Protein AF-A0ABD0YEA7-F1 (afdb_monomer_lite)

Secondary structure (DSSP, 8-state):
-----------BTTEEEEEE--TT---S--TTTS-S-----S-EEEEESBTTS-HHHHHHHHHHHTPPPP-TTTB-TTTBSTTS--S-----EEEEEEETTEEEEEEPPPP-SSGGG-----------SSS---TTTT--TT----

Foldseek 3Di:
DDDPDPQPFDDDPAAPGAGEQQQLDQADDDCPPPHLPAADPHHHAAAFQHQNYDVVRVVVVCVSRVHDDDDCRRHPNCRGNNNHDPDDDDWDKDFPDQDPVGTDIDTDDDDDPDPVVDPDDDDDDDDDPDDPDDPCPPADSVDPDD

Structure (mmCIF, N/CA/C/O backbone):
data_AF-A0ABD0YEA7-F1
#
_entry.id   AF-A0ABD0YEA7-F1
#
loop_
_atom_site.group_PDB
_atom_site.id
_atom_site.type_symbol
_atom_site.label_atom_id
_atom_site.label_alt_id
_atom_site.label_comp_id
_atom_site.label_asym_id
_atom_site.label_entity_id
_atom_site.label_seq_id
_atom_site.pd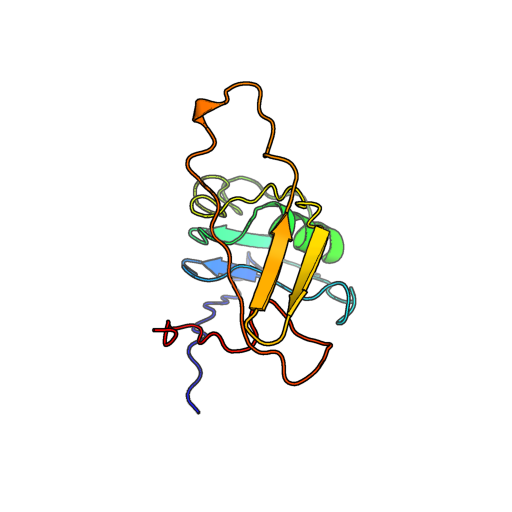bx_PDB_ins_code
_atom_site.Cartn_x
_atom_site.Cartn_y
_atom_site.Cartn_z
_atom_site.occupancy
_atom_site.B_iso_or_equiv
_atom_site.auth_seq_id
_atom_site.auth_comp_id
_atom_site.auth_asym_id
_atom_site.auth_atom_id
_atom_site.pdbx_PDB_model_num
ATOM 1 N N . MET A 1 1 ? -19.026 -12.244 -19.309 1.00 42.00 1 MET A N 1
ATOM 2 C CA . MET A 1 1 ? -19.842 -11.529 -18.303 1.00 42.00 1 MET A CA 1
ATOM 3 C C . MET A 1 1 ? -20.165 -12.493 -17.169 1.00 42.00 1 MET A C 1
ATOM 5 O O . MET A 1 1 ? -20.995 -13.366 -17.377 1.00 42.00 1 MET A O 1
ATOM 9 N N . LYS A 1 2 ? -19.468 -12.396 -16.030 1.00 30.34 2 LYS A N 1
ATOM 10 C CA . LYS A 1 2 ? -19.890 -12.927 -14.721 1.00 30.34 2 LYS A CA 1
ATOM 11 C C . LYS A 1 2 ? -18.923 -12.406 -13.658 1.00 30.34 2 LYS A C 1
ATOM 13 O O . LYS A 1 2 ? -17.782 -12.833 -13.566 1.00 30.34 2 LYS A O 1
ATOM 18 N N . TYR A 1 3 ? -19.411 -11.405 -12.942 1.00 37.88 3 TYR A N 1
ATOM 19 C CA . TYR A 1 3 ? -18.809 -10.789 -11.774 1.00 37.88 3 TYR A CA 1
ATOM 20 C C . TYR A 1 3 ? -18.425 -11.852 -10.739 1.00 37.88 3 TYR A C 1
ATOM 22 O O . TYR A 1 3 ? -19.242 -12.717 -10.428 1.00 37.88 3 TYR A O 1
ATOM 30 N N . CYS A 1 4 ? -17.235 -11.739 -10.153 1.00 30.00 4 CYS A N 1
ATOM 31 C CA . CYS A 1 4 ? -16.935 -12.367 -8.870 1.00 30.00 4 CYS A CA 1
ATOM 32 C C . CYS A 1 4 ? -16.337 -11.322 -7.922 1.00 30.00 4 CYS A C 1
ATOM 34 O O . CYS A 1 4 ? -15.172 -11.366 -7.550 1.00 30.00 4 CYS A O 1
ATOM 36 N N . PHE A 1 5 ? -17.164 -10.346 -7.550 1.00 32.75 5 PHE A N 1
ATOM 37 C CA . PHE A 1 5 ? -16.989 -9.616 -6.301 1.00 32.75 5 PHE A CA 1
ATOM 38 C C . PHE A 1 5 ? -18.044 -10.152 -5.338 1.00 32.75 5 PHE A C 1
ATOM 40 O O . PHE A 1 5 ? -19.186 -9.702 -5.351 1.00 32.75 5 PHE A O 1
ATOM 47 N N . ILE A 1 6 ? -17.680 -11.121 -4.500 1.00 37.31 6 ILE A N 1
ATOM 48 C CA . ILE A 1 6 ? -18.396 -11.301 -3.236 1.00 37.31 6 ILE A CA 1
ATOM 49 C C . ILE A 1 6 ? -17.738 -10.330 -2.261 1.00 37.31 6 ILE A C 1
ATOM 51 O O . ILE A 1 6 ? -16.915 -10.704 -1.435 1.00 37.31 6 ILE A O 1
ATOM 55 N N . LEU A 1 7 ? -18.063 -9.046 -2.407 1.00 45.03 7 LEU A N 1
ATOM 56 C CA . LEU A 1 7 ? -17.736 -8.066 -1.387 1.00 45.03 7 LEU A CA 1
ATOM 57 C C . LEU A 1 7 ? -18.744 -8.292 -0.256 1.00 45.03 7 LEU A C 1
ATOM 59 O O . LEU A 1 7 ? -19.903 -7.888 -0.350 1.00 45.03 7 LEU A O 1
ATOM 63 N N . LYS A 1 8 ? -18.335 -9.019 0.787 1.00 51.84 8 LYS A N 1
ATOM 64 C CA . LYS A 1 8 ? -19.149 -9.224 1.994 1.00 51.84 8 LYS A CA 1
ATOM 65 C C . LYS A 1 8 ? -19.173 -7.938 2.821 1.00 51.84 8 LYS A C 1
ATOM 67 O O . LYS A 1 8 ? -18.547 -7.864 3.873 1.00 51.84 8 LYS A O 1
ATOM 72 N N . ILE A 1 9 ? -19.894 -6.930 2.331 1.00 56.47 9 ILE A N 1
ATOM 73 C CA . ILE A 1 9 ? -20.230 -5.744 3.116 1.00 56.47 9 ILE A CA 1
ATOM 74 C C . ILE A 1 9 ? -21.458 -6.065 3.947 1.00 56.47 9 ILE A C 1
ATOM 76 O O . ILE A 1 9 ? -22.562 -6.221 3.426 1.00 56.47 9 ILE A O 1
ATOM 80 N N . PHE A 1 10 ? -21.257 -6.132 5.255 1.00 57.81 10 PHE A N 1
ATOM 81 C CA . PHE A 1 10 ? -22.343 -6.198 6.216 1.00 57.81 10 PHE A CA 1
ATOM 82 C C . PHE A 1 10 ? -22.501 -4.841 6.898 1.00 57.81 10 PHE A C 1
ATOM 84 O O . PHE A 1 10 ? -21.521 -4.215 7.296 1.00 57.81 10 PHE A O 1
ATOM 91 N N . PHE A 1 11 ? -23.749 -4.420 7.067 1.00 59.12 11 PHE A N 1
ATOM 92 C CA . PHE A 1 11 ? -24.117 -3.298 7.919 1.00 59.12 11 PHE A CA 1
ATOM 93 C C . PHE A 1 11 ? -24.792 -3.884 9.159 1.00 59.12 11 PHE A C 1
ATOM 95 O O . PHE A 1 11 ? -25.907 -4.399 9.087 1.00 59.12 11 PHE A O 1
ATOM 102 N N . LEU A 1 12 ? -24.093 -3.864 10.293 1.00 60.91 12 LEU A N 1
ATOM 103 C CA . LEU A 1 12 ? -24.647 -4.230 11.600 1.00 60.91 12 LEU A CA 1
ATOM 104 C C . LEU A 1 12 ? -24.839 -2.948 12.407 1.00 60.91 12 LEU A C 1
ATOM 106 O O . LEU A 1 12 ? -24.098 -1.993 12.205 1.00 60.91 12 LEU A O 1
ATOM 110 N N . CYS A 1 13 ? -25.755 -2.922 13.380 1.00 64.06 13 CYS A N 1
ATOM 111 C CA . CYS A 1 13 ? -26.057 -1.719 14.180 1.00 64.06 13 CYS A CA 1
ATOM 112 C C . CYS A 1 13 ? -24.838 -1.024 14.835 1.00 64.06 13 CYS A C 1
ATOM 114 O O . CYS A 1 13 ? -24.970 0.106 15.293 1.00 64.06 13 CYS A O 1
ATOM 116 N N . ARG A 1 14 ? -23.663 -1.672 14.887 1.00 80.69 14 ARG A N 1
ATOM 117 C CA . ARG A 1 14 ? -22.401 -1.123 15.412 1.00 80.69 14 ARG A CA 1
ATOM 118 C C . ARG A 1 14 ? -21.380 -0.719 14.335 1.00 80.69 14 ARG A C 1
ATOM 120 O O . ARG A 1 14 ? -20.530 0.131 14.600 1.00 80.69 14 ARG A O 1
ATOM 127 N N . TYR A 1 15 ? -21.441 -1.314 13.146 1.00 84.75 15 TYR A N 1
ATOM 128 C CA . TYR A 1 15 ? -20.436 -1.155 12.094 1.00 84.75 15 TYR A CA 1
ATOM 129 C C . TYR A 1 15 ? -21.082 -0.632 10.817 1.00 84.75 15 TYR A C 1
ATOM 131 O O . TYR A 1 15 ? -22.035 -1.216 10.303 1.00 84.75 15 TYR A O 1
ATOM 139 N N . ALA A 1 16 ? -20.535 0.466 10.309 1.00 86.94 16 ALA A N 1
ATOM 140 C CA . ALA A 1 16 ? -20.957 1.079 9.062 1.00 86.94 16 ALA A CA 1
ATOM 141 C C . ALA A 1 16 ? -20.341 0.400 7.840 1.00 86.94 16 ALA A C 1
ATOM 143 O O . ALA A 1 16 ? -20.887 0.494 6.755 1.00 86.94 16 ALA A O 1
ATOM 144 N N . LEU A 1 17 ? -19.188 -0.248 7.989 1.00 89.31 17 LEU A N 1
ATOM 145 C CA . LEU A 1 17 ? -18.544 -0.964 6.900 1.00 89.31 17 LEU A CA 1
ATOM 146 C C . LEU A 1 17 ? -17.777 -2.143 7.476 1.00 89.31 17 LEU A C 1
ATOM 148 O O . LEU A 1 17 ? -16.901 -1.960 8.319 1.00 89.31 17 LEU A O 1
ATOM 152 N N . ILE A 1 18 ? -18.116 -3.338 7.005 1.00 90.94 18 ILE A N 1
ATOM 153 C CA . ILE A 1 18 ? -17.434 -4.584 7.338 1.00 90.94 18 ILE A CA 1
ATOM 154 C C . ILE A 1 18 ? -16.776 -5.095 6.061 1.00 90.94 18 ILE A C 1
ATOM 156 O O . ILE A 1 18 ? -17.458 -5.291 5.060 1.00 90.94 18 ILE A O 1
ATOM 160 N N . VAL A 1 19 ? -15.466 -5.312 6.097 1.00 93.62 19 VAL A N 1
ATOM 161 C CA . VAL A 1 19 ? -14.679 -5.884 5.003 1.00 93.62 19 VAL A CA 1
ATOM 162 C C . VAL A 1 19 ? -13.867 -7.035 5.578 1.00 93.62 19 VAL A C 1
ATOM 164 O O . VAL A 1 19 ? -12.883 -6.848 6.296 1.00 93.62 19 VAL A O 1
ATOM 167 N N . LEU A 1 20 ? -14.331 -8.246 5.301 1.00 93.75 20 LEU A N 1
ATOM 168 C CA . LEU A 1 20 ? -13.828 -9.465 5.917 1.00 93.75 20 LEU A CA 1
ATOM 169 C C . LEU A 1 20 ? -13.446 -10.482 4.847 1.00 93.75 20 LEU A C 1
ATOM 171 O O . LEU A 1 20 ? -14.261 -10.757 3.966 1.00 93.75 20 LEU A O 1
ATOM 175 N N . ASP A 1 21 ? -12.259 -11.071 4.984 1.00 93.62 21 ASP A N 1
ATOM 176 C CA . ASP A 1 21 ? -11.821 -12.242 4.211 1.00 93.62 21 ASP A CA 1
ATOM 177 C C . ASP A 1 21 ? -11.789 -12.012 2.685 1.00 93.62 21 ASP A C 1
ATOM 179 O O . ASP A 1 21 ? -12.228 -12.843 1.887 1.00 93.62 21 ASP A O 1
ATOM 183 N N . ASN A 1 22 ? -11.273 -10.855 2.252 1.00 90.44 22 ASN A N 1
ATOM 184 C CA . ASN A 1 22 ? -11.089 -10.554 0.831 1.00 90.44 22 ASN A CA 1
ATOM 185 C C . ASN A 1 22 ? -9.624 -10.770 0.432 1.00 90.44 22 ASN A C 1
ATOM 187 O O . ASN A 1 22 ? -8.796 -9.861 0.478 1.00 90.44 22 ASN A O 1
ATOM 191 N N . GLN A 1 23 ? -9.313 -11.987 -0.018 1.00 89.69 23 GLN A N 1
ATOM 192 C CA . GLN A 1 23 ? -7.944 -12.438 -0.318 1.00 89.69 23 GLN A CA 1
ATOM 193 C C . GLN A 1 23 ? -7.226 -11.648 -1.431 1.00 89.69 23 GLN A C 1
ATOM 195 O O . GLN A 1 23 ? -5.996 -11.655 -1.504 1.00 89.69 23 GLN A O 1
ATOM 200 N N . ASN A 1 24 ? -7.981 -10.970 -2.300 1.00 87.44 24 ASN A N 1
ATOM 201 C CA . ASN A 1 24 ? -7.452 -10.228 -3.449 1.00 87.44 24 ASN A CA 1
ATOM 202 C C . ASN A 1 24 ? -7.740 -8.722 -3.408 1.00 87.44 24 ASN A C 1
ATOM 204 O O . ASN A 1 24 ? -7.390 -8.019 -4.353 1.00 87.44 24 ASN A O 1
ATOM 208 N N . LEU A 1 25 ? -8.366 -8.219 -2.341 1.00 90.12 25 LEU A N 1
ATOM 209 C CA . LEU A 1 25 ? -8.666 -6.797 -2.225 1.00 90.12 25 LEU A CA 1
ATOM 210 C C . LEU A 1 25 ? -7.368 -6.014 -2.002 1.00 90.12 25 LEU A C 1
ATOM 212 O O . LEU A 1 25 ? -6.688 -6.222 -1.001 1.00 90.12 25 LEU A O 1
ATOM 216 N N . LEU A 1 26 ? -7.032 -5.147 -2.957 1.00 89.44 26 LEU A N 1
ATOM 217 C CA . LEU A 1 26 ? -5.810 -4.333 -2.961 1.00 89.44 26 LEU A CA 1
ATOM 218 C C . LEU A 1 26 ? -6.077 -2.873 -2.583 1.00 89.44 26 LEU A C 1
ATOM 220 O O . LEU A 1 26 ? -5.255 -2.239 -1.926 1.00 89.44 26 LEU A O 1
ATOM 224 N N . ASP A 1 27 ? -7.225 -2.344 -3.000 1.00 90.06 27 ASP A N 1
ATOM 225 C CA . ASP A 1 27 ? -7.607 -0.952 -2.786 1.00 90.06 27 ASP A CA 1
ATOM 226 C C . ASP A 1 27 ? -9.107 -0.839 -2.482 1.00 90.06 27 ASP A C 1
ATOM 228 O O . ASP A 1 27 ? -9.873 -1.774 -2.728 1.00 90.06 27 ASP A O 1
ATOM 232 N N . LEU A 1 28 ? -9.519 0.302 -1.931 1.00 90.25 28 LEU A N 1
ATOM 233 C CA . LEU A 1 28 ? -10.895 0.580 -1.511 1.00 90.25 28 LEU A CA 1
ATOM 234 C C . LEU A 1 28 ? -11.592 1.572 -2.434 1.00 90.25 28 LEU A C 1
ATOM 236 O O . LEU A 1 28 ? -12.791 1.443 -2.682 1.00 90.25 28 LEU A O 1
ATOM 240 N N . TRP A 1 29 ? -10.857 2.575 -2.914 1.00 88.19 29 TRP A N 1
ATOM 241 C CA . TRP A 1 29 ? -11.427 3.646 -3.714 1.00 88.19 29 TRP A CA 1
ATOM 242 C C . TRP A 1 29 ? -10.360 4.404 -4.494 1.00 88.19 29 TRP A C 1
ATOM 244 O O . TRP A 1 29 ? -9.217 4.538 -4.064 1.00 88.19 29 TRP A O 1
ATOM 254 N N . ASP A 1 30 ? -10.777 4.959 -5.624 1.00 83.94 30 ASP A N 1
ATOM 255 C CA . ASP A 1 30 ? -9.967 5.852 -6.441 1.00 83.94 30 ASP A CA 1
ATOM 256 C C . ASP A 1 30 ? -10.191 7.307 -5.997 1.00 83.94 30 ASP A C 1
ATOM 258 O O . ASP A 1 30 ? -11.029 8.033 -6.540 1.00 83.94 30 ASP A O 1
ATOM 262 N N . TRP A 1 31 ? -9.476 7.705 -4.943 1.00 84.62 31 TRP A N 1
ATOM 263 C CA . TRP A 1 31 ? -9.590 9.031 -4.323 1.00 84.62 31 TRP A CA 1
ATOM 264 C C . TRP A 1 31 ? -9.164 10.178 -5.247 1.00 84.62 31 TRP A C 1
ATOM 266 O O . TRP A 1 31 ? -9.618 11.306 -5.068 1.00 84.62 31 TRP A O 1
ATOM 276 N N . GLU A 1 32 ? -8.320 9.902 -6.240 1.00 81.88 32 GLU A N 1
ATOM 277 C CA . GLU A 1 32 ? -7.811 10.915 -7.167 1.00 81.88 32 GLU A CA 1
ATOM 278 C C . GLU A 1 32 ? -8.856 11.292 -8.221 1.00 81.88 32 GLU A C 1
ATOM 280 O O . GLU A 1 32 ? -9.048 12.476 -8.499 1.00 81.88 32 GLU A O 1
ATOM 285 N N . HIS A 1 33 ? -9.586 10.310 -8.764 1.00 82.31 33 HIS A N 1
ATOM 286 C CA . HIS A 1 33 ? -10.498 10.553 -9.889 1.00 82.31 33 HIS A CA 1
ATOM 287 C C . HIS A 1 33 ? -11.978 10.582 -9.498 1.00 82.31 33 HIS A C 1
ATOM 289 O O . HIS A 1 33 ? -12.783 11.204 -10.192 1.00 82.31 33 HIS A O 1
ATOM 295 N N . ARG A 1 34 ? -12.375 9.907 -8.409 1.00 78.94 34 ARG A N 1
ATOM 296 C CA . ARG A 1 34 ? -13.796 9.752 -8.032 1.00 78.94 34 ARG A CA 1
ATOM 297 C C . ARG A 1 34 ? -14.243 10.673 -6.896 1.00 78.94 34 ARG A C 1
ATOM 299 O O . ARG A 1 34 ? -15.433 10.716 -6.586 1.00 78.94 34 ARG A O 1
ATOM 306 N N . GLY A 1 35 ? -13.316 11.436 -6.319 1.00 76.25 35 GLY A N 1
ATOM 307 C CA . GLY A 1 35 ? -13.580 12.453 -5.305 1.00 76.25 35 GLY A CA 1
ATOM 308 C C . GLY A 1 35 ? -13.738 11.919 -3.877 1.00 76.25 35 GLY A C 1
ATOM 309 O O . GLY A 1 35 ? -13.884 10.721 -3.635 1.00 76.25 35 GLY A O 1
ATOM 310 N N . ASN A 1 36 ? -13.741 12.859 -2.925 1.00 81.38 36 ASN A N 1
ATOM 311 C CA . ASN A 1 36 ? -13.654 12.608 -1.478 1.00 81.38 36 ASN A CA 1
ATOM 312 C C . ASN A 1 36 ? -14.984 12.848 -0.740 1.00 81.38 36 ASN A C 1
ATOM 314 O O . ASN A 1 36 ? -14.998 13.206 0.431 1.00 81.38 36 ASN A O 1
ATOM 318 N N . GLY A 1 37 ? -16.119 12.696 -1.426 1.00 80.38 37 GLY A N 1
ATOM 319 C CA . GLY A 1 37 ? -17.443 13.001 -0.867 1.00 80.38 37 GLY A CA 1
ATOM 320 C C . GLY A 1 37 ? -18.005 11.947 0.095 1.00 80.38 37 GLY A C 1
ATOM 321 O O . GLY A 1 37 ? -19.182 12.013 0.446 1.00 80.38 37 GLY A O 1
ATOM 322 N N . LEU A 1 38 ? -17.214 10.945 0.484 1.00 83.75 38 LEU A N 1
ATOM 323 C CA . LEU A 1 38 ? -17.682 9.856 1.332 1.00 83.75 38 LEU A CA 1
ATOM 324 C C . LEU A 1 38 ? -17.765 10.315 2.791 1.00 83.75 38 LEU A C 1
ATOM 326 O O . LEU A 1 38 ? -16.772 10.740 3.367 1.00 83.75 38 LEU A O 1
ATOM 330 N N . LYS A 1 39 ? -18.939 10.165 3.407 1.00 84.44 39 LYS A N 1
ATOM 331 C CA . LYS A 1 39 ? -19.156 10.451 4.828 1.00 84.44 39 LYS A CA 1
ATOM 332 C C . LYS A 1 39 ? -19.884 9.295 5.493 1.00 84.44 39 LYS A C 1
ATOM 334 O O . LYS A 1 39 ? -20.906 8.834 4.986 1.00 84.44 39 LYS A O 1
ATOM 339 N N . ILE A 1 40 ? -19.397 8.872 6.656 1.00 84.25 40 ILE A N 1
ATOM 340 C CA . ILE A 1 40 ? -20.065 7.870 7.487 1.00 84.25 40 ILE A CA 1
ATOM 341 C C . ILE A 1 40 ? -20.593 8.579 8.732 1.00 84.25 40 ILE A C 1
ATOM 343 O O . ILE A 1 40 ? -19.836 8.983 9.605 1.00 84.25 40 ILE A O 1
ATOM 347 N N . ASN A 1 41 ? -21.914 8.760 8.801 1.00 83.38 41 ASN A N 1
ATOM 348 C CA . ASN A 1 41 ? -22.535 9.520 9.890 1.00 83.38 41 ASN A CA 1
ATOM 349 C C . ASN A 1 41 ? -22.565 8.755 11.222 1.00 83.38 41 ASN A C 1
ATOM 351 O O . ASN A 1 41 ? -22.529 9.376 12.279 1.00 83.38 41 ASN A O 1
ATOM 355 N N . ASN A 1 42 ? -22.691 7.426 11.184 1.00 83.25 42 ASN A N 1
ATOM 356 C CA . ASN A 1 42 ? -22.741 6.591 12.380 1.00 83.25 42 ASN A CA 1
ATOM 357 C C . ASN A 1 42 ? -22.216 5.183 12.080 1.00 83.25 42 ASN A C 1
ATOM 359 O O . ASN A 1 42 ? -22.392 4.688 10.968 1.00 83.25 42 ASN A O 1
ATOM 363 N N . GLY A 1 43 ? -21.640 4.536 13.091 1.00 85.62 43 GLY A N 1
ATOM 364 C CA . GLY A 1 43 ? -21.024 3.214 13.000 1.00 85.62 43 GLY A CA 1
ATOM 365 C C . GLY A 1 43 ? -19.510 3.260 12.780 1.00 85.62 43 GLY A C 1
ATOM 366 O O . GLY A 1 43 ? -18.932 4.289 12.442 1.00 85.62 43 GLY A O 1
ATOM 367 N N . LYS A 1 44 ? -18.861 2.119 13.020 1.00 89.81 44 LYS A N 1
ATOM 368 C CA . LYS A 1 44 ? -17.405 1.947 12.906 1.00 89.81 44 LYS A CA 1
ATOM 369 C C . LYS A 1 44 ? -17.002 1.183 11.645 1.00 89.81 44 LYS A C 1
ATOM 371 O O . LYS A 1 44 ? -17.828 0.505 11.034 1.00 89.81 44 LYS A O 1
ATOM 376 N N . LEU A 1 45 ? -15.722 1.256 11.300 1.00 92.94 45 LEU A N 1
ATOM 377 C CA . LEU A 1 45 ? -15.098 0.357 10.331 1.00 92.94 45 LEU A CA 1
ATOM 378 C C . LEU A 1 45 ? -14.801 -1.002 10.979 1.00 92.94 45 LEU A C 1
ATOM 380 O O . LEU A 1 45 ? -14.584 -1.074 12.188 1.00 92.94 45 LEU A O 1
ATOM 384 N N . PHE A 1 46 ? -14.787 -2.065 10.180 1.00 94.00 46 PHE A N 1
ATOM 385 C CA . PHE A 1 46 ? -14.317 -3.385 10.585 1.00 94.00 46 PHE A CA 1
ATOM 386 C C . PHE A 1 46 ? -13.570 -4.056 9.430 1.00 94.00 46 PHE A C 1
ATOM 388 O O . PHE A 1 46 ? -14.176 -4.342 8.398 1.00 94.00 46 PHE A O 1
ATOM 395 N N . PHE A 1 47 ? -12.273 -4.308 9.596 1.00 96.56 47 PHE A N 1
ATOM 396 C CA . PHE A 1 47 ? -11.394 -4.852 8.559 1.00 96.56 47 PHE A CA 1
ATOM 397 C C . PHE A 1 47 ? -10.530 -5.979 9.113 1.00 96.56 47 PHE A C 1
ATOM 399 O O . PHE A 1 47 ? -9.645 -5.751 9.936 1.00 96.56 47 PHE A O 1
ATOM 406 N N . HIS A 1 48 ? -10.768 -7.202 8.652 1.00 96.00 48 HIS A N 1
ATOM 407 C CA . HIS A 1 48 ? -10.026 -8.386 9.091 1.00 96.00 48 HIS A CA 1
ATOM 408 C C . HIS A 1 48 ? -9.787 -9.328 7.910 1.00 96.00 48 HIS A C 1
ATOM 410 O O . HIS A 1 48 ? -10.654 -9.483 7.048 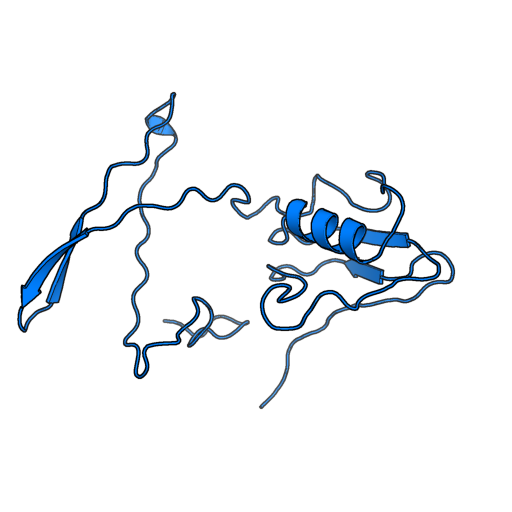1.00 96.00 48 HIS A O 1
ATOM 416 N N . PHE A 1 49 ? -8.629 -9.987 7.888 1.00 96.19 49 PHE A N 1
ATOM 417 C CA . PHE A 1 49 ? -8.259 -10.983 6.876 1.00 96.19 49 PHE A CA 1
ATOM 418 C C . PHE A 1 49 ? -8.308 -10.459 5.429 1.00 96.19 49 PHE A C 1
ATOM 420 O O . PHE A 1 49 ? -8.780 -11.149 4.525 1.00 96.19 49 PHE A O 1
ATOM 427 N N . ASN A 1 50 ? -7.809 -9.245 5.187 1.00 96.44 50 ASN A N 1
ATOM 428 C CA . ASN A 1 50 ? -7.632 -8.695 3.839 1.00 96.44 50 ASN A CA 1
ATOM 429 C C . ASN A 1 50 ? -6.129 -8.590 3.535 1.00 96.44 50 ASN A C 1
ATOM 431 O O . ASN A 1 50 ? -5.550 -7.502 3.575 1.00 96.44 50 ASN A O 1
ATOM 435 N N . PRO A 1 51 ? -5.455 -9.712 3.239 1.00 95.38 51 PRO A N 1
ATOM 436 C CA . PRO A 1 51 ? -3.999 -9.790 3.309 1.00 95.38 51 PRO A CA 1
ATOM 437 C C . PRO A 1 51 ? -3.253 -8.954 2.266 1.00 95.38 51 PRO A C 1
ATOM 439 O O . PRO A 1 51 ? -2.049 -8.746 2.385 1.00 95.38 51 PRO A O 1
ATOM 442 N N . LYS A 1 52 ? -3.947 -8.460 1.238 1.00 94.50 52 LYS A N 1
ATOM 443 C CA . LYS A 1 52 ? -3.384 -7.571 0.213 1.00 94.50 52 LYS A CA 1
ATOM 444 C C . LYS A 1 52 ? -3.830 -6.112 0.360 1.00 94.50 52 LYS A C 1
ATOM 446 O O . LYS A 1 52 ? -3.423 -5.277 -0.440 1.00 94.50 52 LYS A O 1
ATOM 451 N N . LEU A 1 53 ? -4.632 -5.795 1.376 1.00 95.75 53 LEU A N 1
ATOM 452 C CA . LEU A 1 53 ? -5.114 -4.445 1.639 1.00 95.75 53 LEU A CA 1
ATOM 453 C C . LEU A 1 53 ? -4.257 -3.783 2.720 1.00 95.75 53 LEU A C 1
ATOM 455 O O . LEU A 1 53 ? -4.326 -4.147 3.890 1.00 95.75 53 LEU A O 1
ATOM 459 N N . CYS A 1 54 ? -3.479 -2.781 2.334 1.00 96.56 54 CYS A N 1
ATOM 460 C CA . CYS A 1 54 ? -2.608 -2.058 3.255 1.00 96.56 54 CYS A CA 1
ATOM 461 C C . CYS A 1 54 ? -3.379 -1.177 4.245 1.00 96.56 54 CYS A C 1
ATOM 463 O O . CYS A 1 54 ? -4.343 -0.511 3.865 1.00 96.56 54 CYS A O 1
ATOM 465 N N . LEU A 1 55 ? -2.892 -1.093 5.490 1.00 96.88 55 LEU A N 1
ATOM 466 C CA . LEU A 1 55 ? -3.477 -0.244 6.539 1.00 96.88 55 LEU A CA 1
ATOM 467 C C . LEU A 1 55 ? -3.610 1.222 6.112 1.00 96.88 55 LEU A C 1
ATOM 469 O O . LEU A 1 55 ? -4.659 1.814 6.329 1.00 96.88 55 LEU A O 1
ATOM 473 N N . SER A 1 56 ? -2.629 1.762 5.383 1.00 95.69 56 SER A N 1
ATOM 474 C CA . SER A 1 56 ? -2.663 3.142 4.875 1.00 95.69 56 SER A CA 1
ATOM 475 C C . SER A 1 56 ? -3.893 3.455 4.011 1.00 95.69 56 SER A C 1
ATOM 477 O O . SER A 1 56 ? -4.357 4.594 3.974 1.00 95.69 56 SER A O 1
ATOM 479 N N . LYS A 1 57 ? -4.464 2.453 3.330 1.00 95.31 57 LYS A N 1
ATOM 480 C CA . LYS A 1 57 ? -5.708 2.600 2.558 1.00 95.31 57 LYS A CA 1
ATOM 481 C C . LYS A 1 57 ? -6.929 2.700 3.475 1.00 95.31 57 LYS A C 1
ATOM 483 O O . LYS A 1 57 ? -7.838 3.482 3.199 1.00 95.31 57 LYS A O 1
ATOM 488 N N . ILE A 1 58 ? -6.933 1.942 4.570 1.00 96.19 58 ILE A N 1
ATOM 489 C CA . ILE A 1 58 ? -7.981 1.973 5.599 1.00 96.19 58 ILE A CA 1
ATOM 490 C C . ILE A 1 58 ? -7.895 3.284 6.393 1.00 96.19 58 ILE A C 1
ATOM 492 O O . ILE A 1 58 ? -8.923 3.918 6.622 1.00 96.19 58 ILE A O 1
ATOM 496 N N . ASP A 1 59 ? -6.684 3.740 6.722 1.00 95.88 59 ASP A N 1
ATOM 497 C CA . ASP A 1 59 ? -6.429 5.041 7.352 1.00 95.88 59 ASP A CA 1
ATOM 498 C C . ASP A 1 59 ? -6.971 6.177 6.490 1.00 95.88 59 ASP A C 1
ATOM 500 O O . ASP A 1 59 ? -7.685 7.054 6.977 1.00 95.88 59 ASP A O 1
ATOM 504 N N . LYS A 1 60 ? -6.710 6.126 5.176 1.00 94.62 60 LYS A N 1
ATOM 505 C CA . LYS A 1 60 ? -7.208 7.150 4.258 1.00 94.62 60 LYS A CA 1
ATOM 506 C C . LYS A 1 60 ? -8.733 7.192 4.208 1.00 94.62 60 LYS A C 1
ATOM 508 O O . LYS A 1 60 ? -9.323 8.272 4.206 1.00 94.62 60 LYS A O 1
ATOM 513 N N . LEU A 1 61 ? -9.373 6.023 4.200 1.00 93.62 61 LEU A N 1
ATOM 514 C CA . LEU A 1 61 ? -10.825 5.915 4.285 1.00 93.62 61 LEU A CA 1
ATOM 515 C C . LEU A 1 61 ? -11.357 6.498 5.605 1.00 93.62 61 LEU A C 1
ATOM 517 O O . LEU A 1 61 ? -12.338 7.238 5.585 1.00 93.62 61 LEU A O 1
ATOM 521 N N . GLN A 1 62 ? -10.729 6.173 6.737 1.00 94.81 62 GLN A N 1
ATOM 522 C CA . GLN A 1 62 ? -11.119 6.674 8.057 1.00 94.81 62 GLN A CA 1
ATOM 523 C C . GLN A 1 62 ? -11.024 8.205 8.135 1.00 94.81 62 GLN A C 1
ATOM 525 O O . GLN A 1 62 ? -11.964 8.843 8.618 1.00 94.81 62 GLN A O 1
ATOM 530 N N . GLU A 1 63 ? -9.936 8.779 7.617 1.00 93.62 63 GLU A N 1
ATOM 531 C CA . GLU A 1 63 ? -9.718 10.226 7.529 1.00 93.62 63 GLU A CA 1
ATOM 532 C C . GLU A 1 63 ? -10.818 10.903 6.698 1.00 93.62 63 GLU A C 1
ATOM 534 O O . GLU A 1 63 ? -11.491 11.812 7.183 1.00 93.62 63 GLU A O 1
ATOM 539 N N . ILE A 1 64 ? -11.051 10.430 5.467 1.00 91.94 64 ILE A N 1
ATOM 540 C CA . ILE A 1 64 ? -12.038 11.026 4.552 1.00 91.94 64 ILE A CA 1
ATOM 541 C C . ILE A 1 64 ? -13.458 10.891 5.107 1.00 91.94 64 ILE A C 1
ATOM 543 O O . ILE A 1 64 ? -14.239 11.840 5.045 1.00 91.94 64 ILE A O 1
ATOM 547 N N . ALA A 1 65 ? -13.790 9.737 5.689 1.00 90.25 65 ALA A N 1
ATOM 548 C CA . ALA A 1 65 ? -15.110 9.489 6.256 1.00 90.25 65 ALA A CA 1
ATOM 549 C C . ALA A 1 65 ? -15.385 10.287 7.544 1.00 90.25 65 ALA A C 1
ATOM 551 O O . ALA A 1 65 ? -16.536 10.313 7.990 1.00 90.25 65 ALA A O 1
ATOM 552 N N . GLY A 1 66 ? -14.363 10.927 8.132 1.00 90.25 66 GLY A N 1
ATOM 553 C CA . GLY A 1 66 ? -14.469 11.699 9.369 1.00 90.25 66 GLY A CA 1
ATOM 554 C C . GLY A 1 66 ? -14.725 10.829 10.600 1.00 90.25 66 GLY A C 1
ATOM 555 O O . GLY A 1 66 ? -15.459 11.236 11.501 1.00 90.25 66 GLY A O 1
ATOM 556 N N . LEU A 1 67 ? -14.176 9.612 10.619 1.00 91.50 67 LEU A N 1
ATOM 557 C CA . LEU A 1 67 ? -14.390 8.650 11.699 1.00 91.50 67 LEU A CA 1
ATOM 558 C C . LEU A 1 67 ? -13.324 8.770 12.790 1.00 91.50 67 LEU A C 1
ATOM 560 O O . LEU A 1 67 ? -12.198 9.193 12.544 1.00 91.50 67 LEU A O 1
ATOM 564 N N . ALA A 1 68 ? -13.673 8.362 14.010 1.00 91.44 68 ALA A N 1
ATOM 565 C CA . ALA A 1 68 ? -12.705 8.239 15.096 1.00 91.44 68 ALA A CA 1
ATOM 566 C C . ALA A 1 68 ? -11.686 7.121 14.816 1.00 91.44 68 ALA A C 1
ATOM 568 O O . ALA A 1 68 ? -11.970 6.188 14.060 1.00 91.44 68 ALA A O 1
ATOM 569 N N . ASN A 1 69 ? -10.529 7.195 15.479 1.00 94.12 69 ASN A N 1
ATOM 570 C CA . ASN A 1 69 ? -9.508 6.154 15.397 1.00 94.12 69 ASN A CA 1
ATOM 571 C C . ASN A 1 69 ? -10.090 4.795 15.802 1.00 94.12 69 ASN A C 1
ATOM 573 O O . ASN A 1 69 ? -10.859 4.680 16.764 1.00 94.12 69 ASN A O 1
ATOM 577 N N . TYR A 1 70 ? -9.704 3.770 15.056 1.00 95.19 70 TYR A N 1
ATOM 578 C CA . TYR A 1 70 ? -10.053 2.386 15.332 1.00 95.19 70 TYR A CA 1
ATOM 579 C C . TYR A 1 70 ? -9.005 1.730 16.243 1.00 95.19 70 TYR A C 1
ATOM 581 O O . TYR A 1 70 ? -7.907 2.251 16.436 1.00 95.19 70 TYR A O 1
ATOM 589 N N . THR A 1 71 ? -9.347 0.577 16.814 1.00 95.75 71 THR A N 1
ATOM 590 C CA . THR A 1 71 ? -8.410 -0.291 17.541 1.00 95.75 71 THR A CA 1
ATOM 591 C C . THR A 1 71 ? -8.170 -1.584 16.762 1.00 95.75 71 THR A C 1
ATOM 593 O O . THR A 1 71 ? -8.889 -1.863 15.799 1.00 95.75 71 THR A O 1
ATOM 596 N N . ASP A 1 72 ? -7.233 -2.422 17.216 1.00 96.06 72 ASP A N 1
ATOM 597 C CA . ASP A 1 72 ? -6.994 -3.747 16.618 1.00 96.06 72 ASP A CA 1
ATOM 598 C C . ASP A 1 72 ? -8.239 -4.662 16.636 1.00 96.06 72 ASP A C 1
ATOM 600 O O . ASP A 1 72 ? -8.339 -5.596 15.841 1.00 96.06 72 ASP A O 1
ATOM 604 N N . LEU A 1 73 ? -9.223 -4.397 17.510 1.00 95.12 73 LEU A N 1
ATOM 605 C CA . LEU A 1 73 ? -10.501 -5.121 17.504 1.00 95.12 73 LEU A CA 1
ATOM 606 C C . LEU A 1 73 ? -11.321 -4.820 16.246 1.00 95.12 73 LEU A C 1
ATOM 608 O O . LEU A 1 73 ? -12.016 -5.692 15.727 1.00 95.12 73 LEU A O 1
ATOM 612 N N . GLU A 1 74 ? -11.278 -3.578 15.773 1.00 95.19 74 GLU A N 1
ATOM 613 C CA . GLU A 1 74 ? -11.979 -3.156 14.568 1.00 95.19 74 GLU A CA 1
ATOM 614 C C . GLU A 1 74 ? -11.150 -3.422 13.313 1.00 95.19 74 GLU A C 1
ATOM 616 O O . GLU A 1 74 ? -11.686 -3.933 12.334 1.00 95.19 74 GLU A O 1
ATOM 621 N N . VAL A 1 75 ? -9.852 -3.131 13.339 1.00 97.31 75 VAL A N 1
ATOM 622 C CA . VAL A 1 75 ? -8.959 -3.291 12.187 1.00 97.31 75 VAL A CA 1
ATOM 623 C C . VAL A 1 75 ? -7.708 -4.032 12.634 1.00 97.31 75 VAL A C 1
ATOM 625 O O . VAL A 1 75 ? -6.827 -3.448 13.253 1.00 97.31 75 VAL A O 1
ATOM 628 N N . ALA A 1 76 ? -7.618 -5.322 12.318 1.00 96.94 76 ALA A N 1
ATOM 629 C CA . ALA A 1 76 ? -6.489 -6.141 12.748 1.00 96.94 76 ALA A CA 1
ATOM 630 C C . ALA A 1 76 ? -5.250 -5.898 11.877 1.00 96.94 76 ALA A C 1
ATOM 632 O O . ALA A 1 76 ? -5.157 -6.408 10.756 1.00 96.94 76 ALA A O 1
ATOM 633 N N . SER A 1 77 ? -4.267 -5.178 12.414 1.00 95.06 77 SER A N 1
ATOM 634 C CA . SER A 1 77 ? -2.975 -4.927 11.756 1.00 95.06 77 SER A CA 1
ATOM 635 C C . SER A 1 77 ? -2.232 -6.204 11.336 1.00 95.06 77 SER A C 1
ATOM 637 O O . SER A 1 77 ? -1.525 -6.211 10.334 1.00 95.06 77 SER A O 1
ATOM 639 N N . SER A 1 78 ? -2.449 -7.313 12.045 1.00 96.25 78 SER A N 1
ATOM 640 C CA . SER A 1 78 ? -1.832 -8.617 11.773 1.00 96.25 78 SER A CA 1
ATOM 641 C C . SER A 1 78 ? -2.409 -9.385 10.577 1.00 96.25 78 SER A C 1
ATOM 643 O O . SER A 1 78 ? -1.843 -10.407 10.199 1.00 96.25 78 SER A O 1
ATOM 645 N N . SER A 1 79 ? -3.535 -8.945 10.004 1.00 96.62 79 SER A N 1
ATOM 646 C CA . SER A 1 79 ? -4.247 -9.679 8.937 1.00 96.62 79 SER A CA 1
ATOM 647 C C . SER A 1 79 ? -4.677 -8.811 7.751 1.00 96.62 79 SER A C 1
ATOM 649 O O . SER A 1 79 ? -5.407 -9.270 6.869 1.00 96.62 79 SER A O 1
ATOM 651 N N . ASN A 1 80 ? -4.281 -7.537 7.756 1.00 97.44 80 ASN A N 1
ATOM 652 C CA . ASN A 1 80 ? -4.503 -6.613 6.654 1.00 97.44 80 ASN A CA 1
ATOM 653 C C . ASN A 1 80 ? -3.140 -6.179 6.106 1.00 97.44 80 ASN A C 1
ATOM 655 O O . ASN A 1 80 ? -2.340 -5.582 6.823 1.00 97.44 80 ASN A O 1
ATOM 659 N N . GLY A 1 81 ? -2.877 -6.492 4.838 1.00 96.62 81 GLY A N 1
ATOM 660 C CA . GLY A 1 81 ? -1.616 -6.157 4.171 1.00 96.62 81 GLY A CA 1
ATOM 661 C C . GLY A 1 81 ? -0.442 -7.090 4.500 1.00 96.62 81 GLY A C 1
ATOM 662 O O . GLY A 1 81 ? 0.680 -6.805 4.098 1.00 96.62 81 GLY A O 1
ATOM 663 N N . ASP A 1 82 ? -0.671 -8.211 5.190 1.00 94.94 82 ASP A N 1
ATOM 664 C CA . ASP A 1 82 ? 0.368 -9.163 5.615 1.00 94.94 82 ASP A CA 1
ATOM 665 C C . ASP A 1 82 ? 0.961 -10.011 4.472 1.00 94.94 82 ASP A C 1
ATOM 667 O O . ASP A 1 82 ? 1.977 -10.680 4.660 1.00 94.94 82 ASP A O 1
ATOM 671 N N . LYS A 1 83 ? 0.371 -9.974 3.269 1.00 92.75 83 LYS A N 1
ATOM 672 C CA . LYS A 1 83 ? 0.854 -10.697 2.075 1.00 92.75 83 LYS A CA 1
ATOM 673 C C . LYS A 1 83 ? 1.162 -9.781 0.891 1.00 92.75 83 LYS A C 1
ATOM 675 O O . LYS A 1 83 ? 1.181 -10.241 -0.253 1.00 92.75 83 LYS A O 1
ATOM 680 N N . VAL A 1 84 ? 1.393 -8.494 1.138 1.00 90.06 84 VAL A N 1
ATOM 681 C CA . VAL A 1 84 ? 1.830 -7.538 0.114 1.00 90.06 84 VAL A CA 1
ATOM 682 C C . VAL A 1 84 ? 2.817 -6.532 0.701 1.00 90.06 84 VAL A C 1
ATOM 684 O O . VAL A 1 84 ? 2.771 -6.203 1.882 1.00 90.06 84 VAL A O 1
ATOM 687 N N . ALA A 1 85 ? 3.719 -6.013 -0.128 1.00 87.88 85 ALA A N 1
ATOM 688 C CA . ALA A 1 85 ? 4.583 -4.911 0.268 1.00 87.88 85 ALA A CA 1
ATOM 689 C C . ALA A 1 85 ? 3.793 -3.592 0.239 1.00 87.88 85 ALA A C 1
ATOM 691 O O . ALA A 1 85 ? 3.500 -3.059 -0.828 1.00 87.88 85 ALA A O 1
ATOM 692 N N . CYS A 1 86 ? 3.449 -3.066 1.415 1.00 89.00 86 CYS A N 1
ATOM 693 C CA . CYS A 1 86 ? 2.703 -1.810 1.536 1.00 89.00 86 CYS A CA 1
ATOM 694 C C . CYS A 1 86 ? 3.562 -0.552 1.398 1.00 89.00 86 CYS A C 1
ATOM 696 O O . CYS A 1 86 ? 3.048 0.509 1.047 1.00 89.00 86 CYS A O 1
ATOM 698 N N . ASN A 1 87 ? 4.860 -0.659 1.680 1.00 86.50 87 ASN A N 1
ATOM 699 C CA . ASN A 1 87 ? 5.801 0.431 1.479 1.00 86.50 87 ASN A CA 1
ATOM 700 C C . ASN A 1 87 ? 6.406 0.319 0.077 1.00 86.50 87 ASN A C 1
ATOM 702 O O . ASN A 1 87 ? 7.232 -0.557 -0.180 1.00 86.50 87 ASN A O 1
ATOM 706 N N . ILE A 1 88 ? 5.950 1.181 -0.827 1.00 83.94 88 ILE A N 1
ATOM 707 C CA . ILE A 1 88 ? 6.357 1.183 -2.230 1.00 83.94 88 ILE A CA 1
ATOM 708 C C . ILE A 1 88 ? 7.409 2.269 -2.419 1.00 83.94 88 ILE A C 1
ATOM 710 O O . ILE A 1 88 ? 7.167 3.439 -2.133 1.00 83.94 88 ILE A O 1
ATOM 714 N N . THR A 1 89 ? 8.574 1.886 -2.931 1.00 85.00 89 THR A N 1
ATOM 715 C CA . THR A 1 89 ? 9.606 2.830 -3.370 1.00 85.00 89 THR A CA 1
ATOM 716 C C . THR A 1 89 ? 9.599 2.887 -4.895 1.00 85.00 89 THR A C 1
ATOM 718 O O . THR A 1 89 ? 9.716 1.834 -5.528 1.00 85.00 89 THR A O 1
ATOM 721 N N . PRO A 1 90 ? 9.439 4.074 -5.507 1.00 87.56 90 PRO A N 1
ATOM 722 C CA . PRO A 1 90 ? 9.486 4.195 -6.954 1.00 87.56 90 PRO A CA 1
ATOM 723 C C . PRO A 1 90 ? 10.887 3.849 -7.462 1.00 87.56 90 PRO A C 1
ATOM 725 O O . PRO A 1 90 ? 11.891 4.315 -6.923 1.00 87.56 90 PRO A O 1
ATOM 728 N N . ILE A 1 91 ? 10.944 3.037 -8.513 1.00 90.12 91 ILE A N 1
ATOM 729 C CA . ILE A 1 91 ? 12.179 2.748 -9.239 1.00 90.12 91 ILE A CA 1
ATOM 730 C C . ILE A 1 91 ? 12.248 3.705 -10.428 1.00 90.12 91 ILE A C 1
ATOM 732 O O . ILE A 1 91 ? 11.353 3.714 -11.275 1.00 90.12 91 ILE A O 1
ATOM 736 N N . ASN A 1 92 ? 13.319 4.494 -10.501 1.00 91.62 92 ASN A N 1
ATOM 737 C CA . ASN A 1 92 ? 13.570 5.385 -11.629 1.00 91.62 92 ASN A CA 1
ATOM 738 C C . ASN A 1 92 ? 14.193 4.588 -12.776 1.00 91.62 92 ASN A C 1
ATOM 740 O O . ASN A 1 92 ? 15.400 4.352 -12.798 1.00 91.62 92 ASN A O 1
ATOM 744 N N . ALA A 1 93 ? 13.3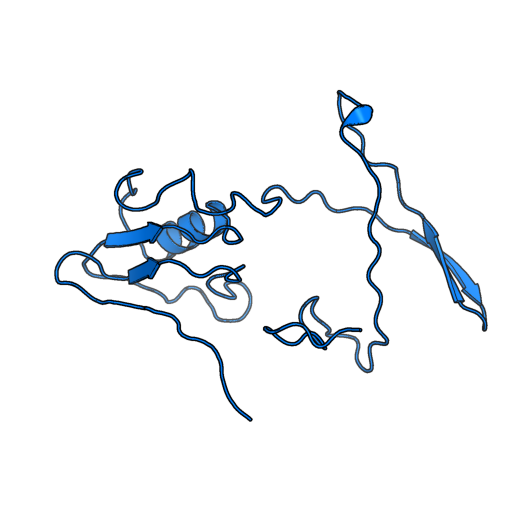45 4.150 -13.703 1.00 93.31 93 ALA A N 1
ATOM 745 C CA . ALA A 1 93 ? 13.769 3.427 -14.890 1.00 93.31 93 ALA A CA 1
ATOM 746 C C . ALA A 1 93 ? 14.085 4.377 -16.054 1.00 93.31 93 ALA A C 1
ATOM 748 O O . ALA A 1 93 ? 13.352 5.331 -16.320 1.00 93.31 93 ALA A O 1
ATOM 749 N N . THR A 1 94 ? 15.155 4.075 -16.778 1.00 95.88 94 THR A N 1
ATOM 750 C CA . THR A 1 94 ? 15.635 4.806 -17.950 1.00 95.88 94 THR A CA 1
ATOM 751 C C . THR A 1 94 ? 15.631 3.902 -19.172 1.00 95.88 94 THR A C 1
ATOM 753 O O . THR A 1 94 ? 16.047 2.746 -19.118 1.00 95.88 94 THR A O 1
ATOM 756 N N . VAL A 1 95 ? 15.140 4.425 -20.296 1.00 94.75 95 VAL A N 1
ATOM 757 C CA . VAL A 1 95 ? 15.189 3.715 -21.577 1.00 94.75 95 VAL A CA 1
ATOM 758 C C . VAL A 1 95 ? 16.504 4.058 -22.261 1.00 94.75 95 VAL A C 1
ATOM 760 O O . VAL A 1 95 ? 16.686 5.174 -22.737 1.00 94.75 95 VAL A O 1
ATOM 763 N N . GLU A 1 96 ? 17.411 3.090 -22.315 1.00 95.75 96 GLU A N 1
ATOM 764 C CA . GLU A 1 96 ? 18.749 3.263 -22.890 1.00 95.75 96 GLU A CA 1
ATOM 765 C C . GLU A 1 96 ? 18.723 3.162 -24.413 1.00 95.75 96 GLU A C 1
ATOM 767 O O . GLU A 1 96 ? 19.402 3.896 -25.130 1.00 95.75 96 GLU A O 1
ATOM 772 N N . ARG A 1 97 ? 17.948 2.205 -24.934 1.00 95.25 97 ARG A N 1
ATOM 773 C CA . ARG A 1 97 ? 17.914 1.906 -26.365 1.00 95.25 97 ARG A CA 1
ATOM 774 C C . ARG A 1 97 ? 16.581 1.302 -26.762 1.00 95.25 97 ARG A C 1
ATOM 776 O O . ARG A 1 97 ? 16.058 0.450 -26.052 1.00 95.25 97 ARG A O 1
ATOM 783 N N . ILE A 1 98 ? 16.086 1.686 -27.933 1.00 95.75 98 ILE A N 1
ATOM 784 C CA . ILE A 1 98 ? 14.929 1.070 -28.586 1.00 95.75 98 ILE A CA 1
ATOM 785 C C . ILE A 1 98 ? 15.350 0.696 -30.006 1.00 95.75 98 ILE A C 1
ATOM 787 O O . ILE A 1 98 ? 15.945 1.512 -30.710 1.00 95.75 98 ILE A O 1
ATOM 791 N N . ASP A 1 99 ? 15.055 -0.529 -30.426 1.00 94.25 99 ASP A N 1
ATOM 792 C CA . ASP A 1 99 ? 15.222 -0.987 -31.802 1.00 94.25 99 ASP A CA 1
ATOM 793 C C . ASP A 1 99 ? 14.015 -1.826 -32.256 1.00 94.25 99 ASP A C 1
ATOM 795 O O . ASP A 1 99 ? 13.044 -2.004 -31.521 1.00 94.25 99 ASP A O 1
ATOM 799 N N . SER A 1 100 ? 14.046 -2.325 -33.494 1.00 93.81 100 SER A N 1
ATOM 800 C CA . SER A 1 100 ? 12.943 -3.117 -34.055 1.00 93.81 100 SER A CA 1
ATOM 801 C C . SER A 1 100 ? 12.725 -4.471 -33.370 1.00 93.81 100 SER A C 1
ATOM 803 O O . SER A 1 100 ? 11.719 -5.123 -33.641 1.00 93.81 100 SER A O 1
ATOM 805 N N . LYS A 1 101 ? 13.656 -4.917 -32.518 1.00 90.31 101 LYS A N 1
ATOM 806 C CA . LYS A 1 101 ? 13.603 -6.189 -31.789 1.00 90.31 101 LYS A CA 1
ATOM 807 C C . LYS A 1 101 ? 13.252 -6.011 -30.313 1.00 90.31 101 LYS A C 1
ATOM 809 O O . LYS A 1 101 ? 12.891 -6.997 -29.677 1.00 90.31 101 LYS A O 1
ATOM 814 N N . GLY A 1 102 ? 13.355 -4.803 -29.759 1.00 89.81 102 GLY A N 1
ATOM 815 C CA . GLY A 1 102 ? 12.943 -4.536 -28.384 1.00 89.81 102 GLY A CA 1
ATOM 816 C C . GLY A 1 102 ? 13.505 -3.249 -27.789 1.00 89.81 102 GLY A C 1
ATOM 817 O O . GLY A 1 102 ? 14.005 -2.368 -28.487 1.00 89.81 102 GLY A O 1
ATOM 818 N N . ALA A 1 103 ? 13.420 -3.157 -26.462 1.00 92.56 103 ALA A N 1
ATOM 819 C CA . ALA A 1 103 ? 13.921 -2.033 -25.683 1.00 92.56 103 ALA A CA 1
ATOM 820 C C . ALA A 1 103 ? 14.858 -2.510 -24.567 1.00 92.56 103 ALA A C 1
ATOM 822 O O . ALA A 1 103 ? 14.654 -3.568 -23.973 1.00 92.56 103 ALA A O 1
ATOM 823 N N . VAL A 1 104 ? 15.882 -1.709 -24.279 1.00 94.69 104 VAL A N 1
ATOM 824 C CA . VAL A 1 104 ? 16.779 -1.878 -23.134 1.00 94.69 104 VAL A CA 1
ATOM 825 C C . VAL A 1 104 ? 16.392 -0.839 -22.092 1.00 94.69 104 VAL A C 1
ATOM 827 O O . VAL A 1 104 ? 16.443 0.361 -22.365 1.00 94.69 104 VAL A O 1
ATOM 830 N N . ILE A 1 105 ? 15.999 -1.316 -20.913 1.00 95.19 105 ILE A N 1
ATOM 831 C CA . ILE A 1 105 ? 15.585 -0.495 -19.776 1.00 95.19 105 ILE A CA 1
ATOM 832 C C . ILE A 1 105 ? 16.551 -0.773 -18.625 1.00 95.19 105 ILE A C 1
ATOM 834 O O . ILE A 1 105 ? 16.813 -1.933 -18.306 1.00 95.19 105 ILE A O 1
ATOM 838 N N . SER A 1 106 ? 17.082 0.284 -18.026 1.00 95.50 106 SER A N 1
ATOM 839 C CA . SER A 1 106 ? 18.003 0.252 -16.889 1.00 95.50 106 SER A CA 1
ATOM 840 C C . SER A 1 106 ? 17.380 0.978 -15.693 1.00 95.50 106 SER A C 1
ATOM 842 O O . SER A 1 106 ? 16.463 1.781 -15.851 1.00 95.50 106 SER A O 1
ATOM 844 N N . TRP A 1 107 ? 17.836 0.669 -14.483 1.00 95.19 107 TRP A N 1
ATOM 845 C CA . TRP A 1 107 ? 17.484 1.394 -13.261 1.00 95.19 107 TRP A CA 1
ATOM 846 C C . TRP A 1 107 ? 18.581 1.210 -12.215 1.00 95.19 107 TRP A C 1
ATOM 848 O O . TRP A 1 107 ? 19.375 0.267 -12.286 1.00 95.19 107 TRP A O 1
ATOM 858 N N . GLU A 1 108 ? 18.620 2.102 -11.228 1.00 91.88 108 GLU A N 1
ATOM 859 C CA . GLU A 1 108 ? 19.511 1.947 -10.081 1.00 91.88 108 GLU A CA 1
ATOM 860 C C . GLU A 1 108 ? 19.070 0.776 -9.199 1.00 91.88 108 GLU A C 1
ATOM 862 O O . GLU A 1 108 ? 17.882 0.587 -8.923 1.00 91.88 108 GLU A O 1
ATOM 867 N N . ALA A 1 109 ? 20.038 -0.013 -8.732 1.00 88.44 109 ALA A N 1
ATOM 868 C CA 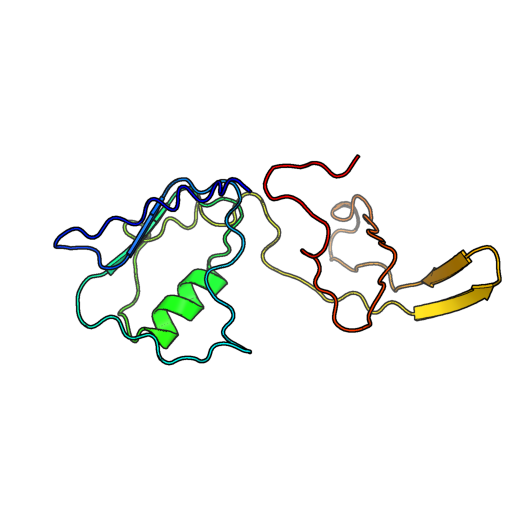. ALA A 1 109 ? 19.745 -1.116 -7.834 1.00 88.44 109 ALA A CA 1
ATOM 869 C C . ALA A 1 109 ? 19.165 -0.594 -6.508 1.00 88.44 109 ALA A C 1
ATOM 871 O O . ALA A 1 109 ? 19.714 0.327 -5.905 1.00 88.44 109 ALA A O 1
ATOM 872 N N . PHE A 1 110 ? 18.085 -1.220 -6.034 1.00 87.12 110 PHE A N 1
ATOM 873 C CA . PHE A 1 110 ? 17.485 -0.944 -4.736 1.00 87.12 110 PHE A CA 1
ATOM 874 C C . PHE A 1 110 ? 18.536 -1.068 -3.628 1.00 87.12 110 PHE A C 1
ATOM 876 O O . PHE A 1 110 ? 19.142 -2.126 -3.441 1.00 87.12 110 PHE A O 1
ATOM 883 N N . GLN A 1 111 ? 18.744 0.027 -2.898 1.00 85.19 111 GLN A N 1
ATOM 884 C CA . GLN A 1 111 ? 19.707 0.089 -1.808 1.00 85.19 111 GLN A CA 1
ATOM 885 C C . GLN A 1 111 ? 19.008 -0.124 -0.471 1.00 85.19 111 GLN A C 1
ATOM 887 O O . GLN A 1 111 ? 18.039 0.553 -0.135 1.00 85.19 111 GLN A O 1
ATOM 892 N N . HIS A 1 112 ? 19.543 -1.049 0.316 1.00 85.12 112 HIS A N 1
ATOM 893 C CA . HIS A 1 112 ? 19.098 -1.308 1.675 1.00 85.12 112 HIS A CA 1
ATOM 894 C C . HIS A 1 112 ? 20.309 -1.590 2.565 1.00 85.12 112 HIS A C 1
ATOM 896 O O . HIS A 1 112 ? 21.347 -2.033 2.072 1.00 85.12 112 HIS A O 1
ATOM 902 N N . TYR A 1 113 ? 20.183 -1.360 3.877 1.00 87.25 113 TYR A N 1
ATOM 903 C CA . TYR A 1 113 ? 21.287 -1.575 4.827 1.00 87.25 113 TYR A CA 1
ATOM 904 C C . TYR A 1 113 ? 21.772 -3.034 4.859 1.00 87.25 113 TYR A C 1
ATOM 906 O O . TYR A 1 113 ? 22.908 -3.307 5.234 1.00 87.25 113 TYR A O 1
ATOM 914 N N . ASP A 1 114 ? 20.906 -3.965 4.461 1.00 87.50 114 ASP A N 1
ATOM 915 C CA . ASP A 1 114 ? 21.223 -5.374 4.267 1.00 87.50 114 ASP A CA 1
ATOM 916 C C . ASP A 1 114 ? 20.942 -5.734 2.808 1.00 87.50 114 ASP A C 1
ATOM 918 O O . ASP A 1 114 ? 19.788 -5.833 2.386 1.00 87.50 114 ASP A O 1
ATOM 922 N N . SER A 1 115 ? 22.011 -5.915 2.034 1.00 82.19 115 SER A N 1
ATOM 923 C CA . SER A 1 115 ? 21.952 -6.223 0.603 1.00 82.19 115 SER A CA 1
ATOM 924 C C . SER A 1 115 ? 21.329 -7.585 0.295 1.00 82.19 115 SER A C 1
ATOM 926 O O . SER A 1 115 ? 20.922 -7.826 -0.837 1.00 82.19 115 SER A O 1
ATOM 928 N N . ARG A 1 116 ? 21.208 -8.473 1.290 1.00 86.12 116 ARG A N 1
ATOM 929 C CA . ARG A 1 116 ? 20.629 -9.817 1.128 1.00 86.12 116 ARG A CA 1
ATOM 930 C C . ARG A 1 116 ? 19.103 -9.810 1.101 1.00 86.12 116 ARG A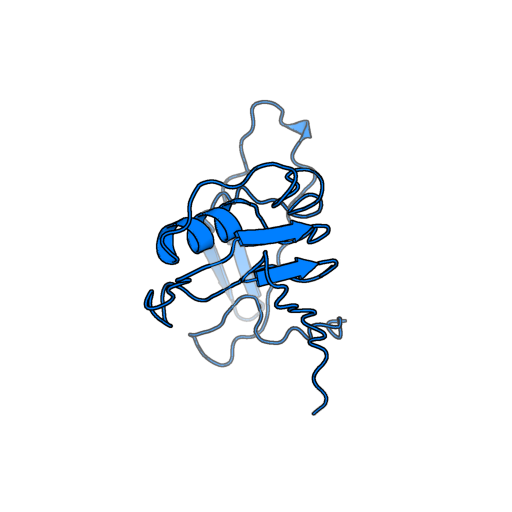 C 1
ATOM 932 O O . ARG A 1 116 ? 18.498 -10.832 0.798 1.00 86.12 116 ARG A O 1
ATOM 939 N N . ILE A 1 117 ? 18.483 -8.678 1.438 1.00 86.12 117 ILE A N 1
ATOM 940 C CA . ILE A 1 117 ? 17.024 -8.521 1.417 1.00 86.12 117 ILE A CA 1
ATOM 941 C C . ILE A 1 117 ? 16.493 -8.505 -0.020 1.00 86.12 117 ILE A C 1
ATOM 943 O O . ILE A 1 117 ? 15.384 -8.976 -0.274 1.00 86.12 117 ILE A O 1
ATOM 947 N N . LEU A 1 118 ? 17.282 -8.005 -0.972 1.00 88.31 118 LEU A N 1
ATOM 948 C CA . LEU A 1 118 ? 16.906 -8.029 -2.377 1.00 88.31 118 LEU A CA 1
ATOM 949 C C . LEU A 1 118 ? 17.169 -9.419 -2.969 1.00 88.31 118 LEU A C 1
ATOM 951 O O . LEU A 1 118 ? 18.312 -9.794 -3.216 1.00 88.31 118 LEU A O 1
ATOM 955 N N . LEU A 1 119 ? 16.097 -10.161 -3.246 1.00 88.81 119 LEU A N 1
ATOM 956 C CA . LEU A 1 119 ? 16.177 -11.464 -3.918 1.00 88.81 119 LEU A CA 1
ATOM 957 C C . LEU A 1 119 ? 16.196 -11.343 -5.450 1.00 88.81 119 LEU A C 1
ATOM 959 O O . LEU A 1 119 ? 16.740 -12.206 -6.132 1.00 88.81 119 LEU A O 1
ATOM 963 N N . GLY A 1 120 ? 15.603 -10.280 -5.996 1.00 90.31 120 GLY A N 1
ATOM 964 C CA . GLY A 1 120 ? 15.550 -10.030 -7.434 1.00 90.31 120 GLY A CA 1
ATOM 965 C C . GLY A 1 120 ? 14.479 -9.013 -7.820 1.00 90.31 120 GLY A C 1
ATOM 966 O O . GLY A 1 120 ? 13.720 -8.539 -6.975 1.00 90.31 120 GLY A O 1
ATOM 967 N N . TYR A 1 121 ? 14.421 -8.700 -9.113 1.00 90.50 121 TYR A N 1
ATOM 968 C CA . TYR A 1 121 ? 13.393 -7.848 -9.712 1.00 90.50 121 TYR A CA 1
ATOM 969 C C . TYR A 1 121 ? 12.434 -8.696 -10.540 1.00 90.50 121 TYR A C 1
ATOM 971 O O . TYR A 1 121 ? 12.851 -9.645 -11.202 1.00 90.50 121 TYR A O 1
ATOM 979 N N . VAL A 1 122 ? 11.161 -8.313 -10.546 1.00 89.12 122 VAL A N 1
ATOM 980 C CA . VAL A 1 122 ? 10.161 -8.867 -11.460 1.00 89.12 122 VAL A CA 1
ATOM 981 C C . VAL A 1 122 ? 9.688 -7.743 -12.368 1.00 89.12 122 VAL A C 1
ATOM 983 O O . VAL A 1 122 ? 9.212 -6.717 -11.887 1.00 89.12 122 VAL A O 1
ATOM 986 N N . VAL A 1 123 ? 9.838 -7.936 -13.676 1.00 88.62 123 VAL A N 1
ATOM 987 C CA . VAL A 1 123 ? 9.460 -6.956 -14.697 1.00 88.62 123 VAL A CA 1
ATOM 988 C C . VAL A 1 123 ? 8.205 -7.452 -15.400 1.00 88.62 123 VAL A C 1
ATOM 990 O O . VAL A 1 123 ? 8.199 -8.543 -15.966 1.00 88.62 123 VAL A O 1
ATOM 993 N N . TYR A 1 124 ? 7.149 -6.644 -15.365 1.00 85.38 124 TYR A N 1
ATOM 994 C CA . TYR A 1 124 ? 5.910 -6.894 -16.095 1.00 85.38 124 TYR A CA 1
ATOM 995 C C . TYR A 1 124 ? 5.842 -5.952 -17.294 1.00 85.38 124 TYR A C 1
ATOM 997 O O . TYR A 1 124 ? 6.098 -4.757 -17.151 1.00 85.38 124 TYR A O 1
ATOM 1005 N N . PHE A 1 125 ? 5.475 -6.475 -18.460 1.00 84.56 125 PHE A N 1
ATOM 1006 C CA . PHE A 1 125 ? 5.247 -5.683 -19.664 1.00 84.56 125 PHE A CA 1
ATOM 1007 C C . PHE A 1 125 ? 4.015 -6.209 -20.401 1.00 84.56 125 PHE A C 1
ATOM 1009 O O . PHE A 1 125 ? 3.760 -7.411 -20.408 1.00 84.56 125 PHE A O 1
ATOM 1016 N N . ILE A 1 126 ? 3.260 -5.298 -21.007 1.00 82.50 126 ILE A N 1
ATOM 1017 C CA . ILE A 1 126 ? 2.116 -5.591 -21.874 1.00 82.50 126 ILE A CA 1
ATOM 1018 C C . ILE A 1 126 ? 2.159 -4.637 -23.066 1.00 82.50 126 ILE A C 1
ATOM 1020 O O . ILE A 1 126 ? 2.671 -3.520 -22.953 1.00 82.50 126 ILE A O 1
ATOM 1024 N N . GLU A 1 127 ? 1.623 -5.058 -24.208 1.00 82.88 127 GLU A N 1
ATOM 1025 C CA . GLU A 1 127 ? 1.404 -4.147 -25.328 1.00 82.88 127 GLU A CA 1
ATOM 1026 C C . GLU A 1 127 ? 0.241 -3.207 -24.986 1.00 82.88 127 GLU A C 1
ATOM 1028 O O . GLU A 1 127 ? -0.875 -3.654 -24.724 1.00 82.88 127 GLU A O 1
ATOM 1033 N N . ALA A 1 128 ? 0.510 -1.901 -24.950 1.00 85.25 128 ALA A N 1
ATOM 1034 C CA . ALA A 1 128 ? -0.485 -0.893 -24.606 1.00 85.25 128 ALA A CA 1
ATOM 1035 C C . ALA A 1 128 ? -1.084 -0.281 -25.889 1.00 85.25 128 ALA A C 1
ATOM 1037 O O . ALA A 1 128 ? -0.400 0.494 -26.565 1.00 85.25 128 ALA A O 1
ATOM 1038 N N . PRO A 1 129 ? -2.356 -0.568 -26.237 1.00 85.06 129 PRO A N 1
ATOM 1039 C CA . PRO A 1 129 ? -2.986 -0.022 -27.445 1.00 85.06 129 PRO A CA 1
ATOM 1040 C C . PRO A 1 129 ? -3.267 1.487 -27.342 1.00 85.06 129 PRO A C 1
ATOM 1042 O O . PRO A 1 129 ? -3.477 2.165 -28.347 1.00 85.06 129 PRO A O 1
ATOM 1045 N N . TYR A 1 130 ? -3.270 2.026 -26.124 1.00 86.81 130 TYR A N 1
ATOM 1046 C CA . TYR A 1 130 ? -3.441 3.439 -25.803 1.00 86.81 130 TYR A CA 1
ATOM 1047 C C . TYR A 1 130 ? -2.519 3.829 -24.642 1.00 86.81 130 TYR A C 1
ATOM 1049 O O . TYR A 1 130 ? -2.062 2.980 -23.882 1.00 86.81 130 TYR A O 1
ATOM 1057 N N . ARG A 1 131 ? -2.243 5.131 -24.486 1.00 83.81 131 ARG A N 1
ATOM 1058 C CA . ARG A 1 131 ? -1.300 5.634 -23.466 1.00 83.81 131 ARG A CA 1
ATOM 1059 C C . ARG A 1 131 ? -1.832 5.567 -22.029 1.00 83.81 131 ARG A C 1
ATOM 1061 O O . ARG A 1 131 ? -1.038 5.429 -21.107 1.00 83.81 131 ARG A O 1
ATOM 1068 N N . ASN A 1 132 ? -3.146 5.677 -21.837 1.00 84.38 132 ASN A N 1
ATOM 1069 C CA . ASN A 1 132 ? -3.763 5.701 -20.508 1.00 84.38 132 ASN A CA 1
ATOM 1070 C C . ASN A 1 132 ? -4.060 4.276 -20.041 1.00 84.38 132 ASN A C 1
ATOM 1072 O O . ASN A 1 132 ? -5.198 3.827 -20.148 1.00 84.38 132 ASN A O 1
ATOM 1076 N N . ILE A 1 133 ? -3.032 3.571 -19.577 1.00 80.00 133 ILE A N 1
ATOM 1077 C CA . ILE A 1 133 ? -3.140 2.196 -19.093 1.00 80.00 133 ILE A CA 1
ATOM 1078 C C . ILE A 1 133 ? -2.785 2.121 -17.607 1.00 80.00 133 ILE A C 1
ATOM 1080 O O . ILE A 1 133 ? -1.916 2.838 -17.114 1.00 80.00 133 ILE A O 1
ATOM 1084 N N . THR A 1 134 ? -3.476 1.253 -16.888 1.00 79.31 134 THR A N 1
ATOM 1085 C CA . THR A 1 134 ? -3.271 0.943 -15.477 1.00 79.31 134 THR A CA 1
ATOM 1086 C C . THR A 1 134 ? -2.609 -0.423 -15.341 1.00 79.31 134 THR A C 1
ATOM 1088 O O . THR A 1 134 ? -2.698 -1.276 -16.222 1.00 79.31 134 THR A O 1
ATOM 1091 N N . MET A 1 135 ? -1.985 -0.682 -14.192 1.00 74.56 135 MET A N 1
ATOM 1092 C CA . MET A 1 135 ? -1.389 -1.992 -13.885 1.00 74.56 135 MET A CA 1
ATOM 1093 C C . MET A 1 135 ? -2.399 -3.157 -13.835 1.00 74.56 135 MET A C 1
ATOM 1095 O O . MET A 1 135 ? -1.993 -4.319 -13.746 1.00 74.56 135 MET A O 1
ATOM 1099 N N . TYR A 1 136 ? -3.696 -2.839 -13.846 1.00 71.44 136 TYR A N 1
ATOM 1100 C CA . TYR A 1 136 ? -4.804 -3.788 -13.795 1.00 71.44 136 TYR A CA 1
ATOM 1101 C C . TYR A 1 136 ? -5.419 -4.056 -15.172 1.00 71.44 136 TYR A C 1
ATOM 1103 O O . TYR A 1 136 ? -6.181 -5.010 -15.314 1.00 71.44 136 TYR A O 1
ATOM 1111 N N . ASP A 1 137 ? -5.100 -3.245 -16.183 1.00 70.50 137 ASP A N 1
ATOM 1112 C CA . ASP A 1 137 ? -5.616 -3.456 -17.530 1.00 70.50 137 ASP A CA 1
ATOM 1113 C C . ASP A 1 137 ? -5.052 -4.752 -18.119 1.00 70.50 137 ASP A C 1
ATOM 1115 O O . ASP A 1 137 ? -3.848 -5.004 -18.090 1.00 70.50 137 ASP A O 1
ATOM 1119 N N . GLY A 1 138 ? -5.946 -5.596 -18.637 1.00 64.50 138 GLY A N 1
ATOM 1120 C CA . GLY A 1 138 ? -5.589 -6.895 -19.208 1.00 64.50 138 GLY A CA 1
ATOM 1121 C C . GLY A 1 138 ? -5.410 -8.031 -18.197 1.00 64.50 138 GLY A C 1
ATOM 1122 O O . GLY A 1 138 ? -5.201 -9.155 -18.639 1.00 64.50 138 GLY A O 1
ATOM 1123 N N . ARG A 1 139 ? -5.542 -7.781 -16.882 1.00 65.81 139 ARG A N 1
ATOM 1124 C CA . ARG A 1 139 ? -5.534 -8.838 -15.856 1.00 65.81 139 ARG A CA 1
ATOM 1125 C C . ARG A 1 139 ? -6.949 -9.229 -15.451 1.00 65.81 139 ARG A C 1
ATOM 1127 O O . ARG A 1 139 ? -7.747 -8.369 -15.076 1.00 65.81 139 ARG A O 1
ATOM 1134 N N . ASP A 1 140 ? -7.254 -10.524 -15.449 1.00 61.62 140 ASP A N 1
ATOM 1135 C CA . ASP A 1 140 ? -8.488 -11.015 -14.825 1.00 61.62 140 ASP A CA 1
ATOM 1136 C C . ASP A 1 140 ? -8.298 -11.184 -13.307 1.00 61.62 140 ASP A C 1
ATOM 1138 O 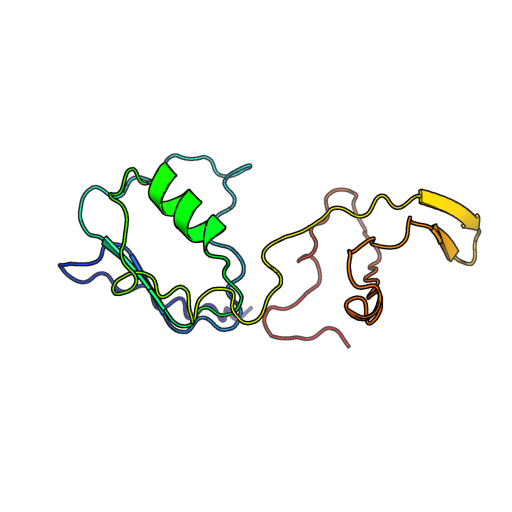O . ASP A 1 140 ? -7.261 -11.654 -12.832 1.00 61.62 140 ASP A O 1
ATOM 1142 N N . ALA A 1 141 ? -9.331 -10.865 -12.525 1.00 58.09 141 ALA A N 1
ATOM 1143 C CA . ALA A 1 141 ? -9.338 -11.005 -11.066 1.00 58.09 141 ALA A CA 1
ATOM 1144 C C . ALA A 1 141 ? -9.125 -12.461 -10.597 1.00 58.09 141 ALA A C 1
ATOM 1146 O O . ALA A 1 141 ? -8.845 -12.704 -9.419 1.00 58.09 141 ALA A O 1
ATOM 1147 N N . CYS A 1 142 ? -9.258 -13.425 -11.511 1.00 60.97 142 CYS A N 1
ATOM 1148 C CA . CYS A 1 142 ? -9.110 -14.854 -11.263 1.00 60.97 142 CYS A CA 1
ATOM 1149 C C . CYS A 1 142 ? -7.887 -15.496 -11.943 1.00 60.97 142 CYS A C 1
ATOM 1151 O O . CYS A 1 142 ? -7.757 -16.714 -11.866 1.00 60.97 142 CYS A O 1
ATOM 1153 N N . GLY A 1 143 ? -6.979 -14.707 -12.533 1.00 51.41 143 GLY A N 1
ATOM 1154 C CA . GLY A 1 143 ? -5.737 -15.209 -13.129 1.00 51.41 143 GLY A CA 1
ATOM 1155 C C . GLY A 1 143 ? -5.977 -15.992 -14.419 1.00 51.41 143 GLY A C 1
ATOM 1156 O O . GLY A 1 143 ? -6.096 -17.214 -14.398 1.00 51.41 143 GLY A O 1
ATOM 1157 N N . GLY A 1 144 ? -6.031 -15.276 -15.542 1.00 46.31 144 GLY A N 1
ATOM 1158 C CA . GLY A 1 144 ? -6.015 -15.856 -16.890 1.00 46.31 144 GLY A CA 1
ATOM 1159 C C . GLY A 1 144 ? -4.707 -15.602 -17.639 1.00 46.31 144 GLY A C 1
ATOM 1160 O O . GLY A 1 144 ? -4.600 -15.953 -18.809 1.00 46.31 144 GLY A O 1
ATOM 1161 N N . ASP A 1 145 ? -3.730 -14.980 -16.982 1.00 53.34 145 ASP A N 1
ATOM 1162 C CA . ASP A 1 145 ? -2.570 -14.401 -17.646 1.00 53.34 145 ASP A CA 1
ATOM 1163 C C . ASP A 1 145 ? -1.428 -15.433 -17.639 1.00 53.34 145 ASP A C 1
ATOM 1165 O O . ASP A 1 145 ? -0.525 -15.394 -16.797 1.00 53.34 145 ASP A O 1
ATOM 1169 N N . GLY A 1 146 ? -1.542 -16.410 -18.541 1.00 40.59 146 GLY A N 1
ATOM 1170 C CA . GLY A 1 146 ? -0.493 -17.359 -18.922 1.00 40.59 146 GLY A CA 1
ATOM 1171 C C . GLY A 1 146 ? -0.154 -17.226 -20.397 1.00 40.59 146 GLY A C 1
ATOM 1172 O O . GLY A 1 146 ? -1.099 -17.032 -21.193 1.00 40.59 146 GLY A O 1
#

Organism: NCBI:txid642074

InterPro domains:
  IPR000494 Receptor L-domain [PF01030] (14-60)
  IPR013783 Immunoglobulin-like fold [G3DSA:2.60.40.10] (97-146)
  IPR036116 Fibronectin type III superfamily [SSF49265] (86-145)
  IPR036941 Receptor L-domain superfamily [G3DSA:3.80.20.20] (10-96)

Radius of gyration: 19.34 Å; chains: 1; bounding box: 48×30×52 Å

pLDDT: mean 83.74, std 15.67, range [30.0, 97.44]

Sequence (146 aa):
MKYCFILKIFFLCRYALIVLDNQNLLDLWDWEHRGNGLKINNGKLFFHFNPKLCLSKIDKLQEIAGLANYTDLEVASSSNGDKVACNITPINATVERIDSKGAVISWEAFQHYDSRILLGYVVYFIEAPYRNITMYDGRDACGGDG